Protein AF-A0A524IFM8-F1 (afdb_monomer_lite)

Secondary structure (DSSP, 8-state):
-PPP-----------------TTSHHHHHHHHHHHHHHHHTTS-----TT-EEEETTEEEEEEEE-SSEEEEE-TTS-EEEEEHHHHHHS-EEE--

Foldseek 3Di:
DDDDPPDDDDDDDPDDDPPDPVPPPPVCVVVVLVVVVVVVVVDDPVQDQQWWKDQAPDTAGFNDDDPFWTWGQGPVRDTDTGGVVSVVVTDMDIPD

Radius of gyration: 28.56 Å; chains: 1; bounding box: 57×49×81 Å

pLDDT: mean 70.42, std 12.26, range [46.97, 92.31]

Structure (mmCIF, N/CA/C/O backbone):
data_AF-A0A524IFM8-F1
#
_entry.id   AF-A0A524IFM8-F1
#
loop_
_atom_site.group_PDB
_atom_site.id
_atom_site.type_symbol
_atom_site.label_atom_id
_atom_site.label_alt_id
_atom_site.label_comp_id
_atom_site.label_asym_id
_atom_site.label_entity_id
_atom_site.label_seq_id
_atom_site.pdbx_PDB_ins_code
_atom_site.Cartn_x
_atom_site.Cartn_y
_atom_site.Cartn_z
_atom_site.occupancy
_atom_site.B_iso_or_equiv
_atom_site.auth_seq_id
_atom_site.auth_comp_id
_atom_site.auth_asym_id
_atom_site.auth_atom_id
_atom_site.pdbx_PDB_model_num
ATOM 1 N N . MET A 1 1 ? 36.251 -37.510 -71.210 1.00 47.66 1 MET A N 1
ATOM 2 C CA . MET A 1 1 ? 36.825 -37.626 -69.855 1.00 47.66 1 MET A CA 1
ATOM 3 C C . MET A 1 1 ? 36.204 -36.518 -69.023 1.00 47.66 1 MET A C 1
ATOM 5 O O . MET A 1 1 ? 36.564 -35.365 -69.199 1.00 47.66 1 MET A O 1
ATOM 9 N N . ALA A 1 2 ? 35.152 -36.851 -68.275 1.00 46.97 2 ALA A N 1
ATOM 10 C CA . ALA A 1 2 ? 34.398 -35.908 -67.457 1.00 46.97 2 ALA A CA 1
ATOM 11 C C . ALA A 1 2 ? 35.101 -35.752 -66.105 1.00 46.97 2 ALA A C 1
ATOM 13 O O . ALA A 1 2 ? 35.395 -36.760 -65.463 1.00 46.97 2 ALA A O 1
ATOM 14 N N . ILE A 1 3 ? 35.374 -34.519 -65.683 1.00 60.25 3 ILE A N 1
ATOM 15 C CA . ILE A 1 3 ? 35.665 -34.233 -64.278 1.00 60.25 3 ILE A CA 1
ATOM 16 C C . ILE A 1 3 ? 34.356 -33.844 -63.595 1.00 60.25 3 ILE A C 1
ATOM 18 O O . ILE A 1 3 ? 33.538 -33.108 -64.134 1.00 60.25 3 ILE A O 1
ATOM 22 N N . ASN A 1 4 ? 34.144 -34.486 -62.458 1.00 58.34 4 ASN A N 1
ATOM 23 C CA . ASN A 1 4 ? 32.885 -34.705 -61.775 1.00 58.34 4 ASN A CA 1
ATOM 24 C C . ASN A 1 4 ? 32.561 -33.538 -60.822 1.00 58.34 4 ASN A C 1
ATOM 26 O O . ASN A 1 4 ? 33.324 -33.279 -59.895 1.00 58.34 4 ASN A O 1
ATOM 30 N N . GLU A 1 5 ? 31.423 -32.868 -61.020 1.00 63.50 5 GLU A N 1
ATOM 31 C CA . GLU A 1 5 ? 30.925 -31.750 -60.196 1.00 63.50 5 GLU A CA 1
ATOM 32 C C . GLU A 1 5 ? 30.256 -32.190 -58.873 1.00 63.50 5 GLU A C 1
ATOM 34 O O . GLU A 1 5 ? 29.476 -31.450 -58.278 1.00 63.50 5 GLU A O 1
ATOM 39 N N . SER A 1 6 ? 30.513 -33.402 -58.375 1.00 64.19 6 SER A N 1
ATOM 40 C CA . SER A 1 6 ? 29.732 -33.974 -57.270 1.00 64.19 6 SER A CA 1
ATOM 41 C C . SER A 1 6 ? 30.343 -33.853 -55.868 1.00 64.19 6 SER A C 1
ATOM 43 O O . SER A 1 6 ? 30.055 -34.712 -55.037 1.00 64.19 6 SER A O 1
ATOM 45 N N . SER A 1 7 ? 31.146 -32.831 -55.558 1.00 64.00 7 SER A N 1
ATOM 46 C CA . SER A 1 7 ? 31.696 -32.685 -54.197 1.00 64.00 7 SER A CA 1
ATOM 47 C C . SER A 1 7 ? 31.994 -31.242 -53.786 1.00 64.00 7 SER A C 1
ATOM 49 O O . SER A 1 7 ? 33.158 -30.928 -53.620 1.00 64.00 7 SER A O 1
ATOM 51 N N . VAL A 1 8 ? 30.980 -30.393 -53.557 1.00 62.69 8 VAL A N 1
ATOM 52 C CA . VAL A 1 8 ? 30.898 -29.520 -52.356 1.00 62.69 8 VAL A CA 1
ATOM 53 C C . VAL A 1 8 ? 29.440 -29.061 -52.179 1.00 62.69 8 VAL A C 1
ATOM 55 O O . VAL A 1 8 ? 28.928 -28.271 -52.965 1.00 62.69 8 VAL A O 1
ATOM 58 N N . ARG A 1 9 ? 28.759 -29.503 -51.117 1.00 63.00 9 ARG A N 1
ATOM 59 C CA . ARG A 1 9 ? 27.619 -28.760 -50.547 1.00 63.00 9 ARG A CA 1
ATOM 60 C C . ARG A 1 9 ? 28.080 -28.134 -49.233 1.00 63.00 9 ARG A C 1
ATOM 62 O O . ARG A 1 9 ? 28.687 -28.842 -48.433 1.00 63.00 9 ARG A O 1
ATOM 69 N N . PRO A 1 10 ? 27.684 -26.885 -48.951 1.00 61.34 10 PRO A N 1
ATOM 70 C CA . PRO A 1 10 ? 27.215 -26.596 -47.604 1.00 61.34 10 PRO A CA 1
ATOM 71 C C . PRO A 1 10 ? 25.826 -25.941 -47.641 1.00 61.34 10 PRO A C 1
ATOM 73 O O . PRO A 1 10 ? 25.633 -24.837 -48.139 1.00 61.34 10 PRO A O 1
ATOM 76 N N . ILE A 1 11 ? 24.851 -26.670 -47.086 1.00 64.06 11 ILE A N 1
ATOM 77 C CA . ILE A 1 11 ? 23.907 -26.193 -46.057 1.00 64.06 11 ILE A CA 1
ATOM 78 C C . ILE A 1 11 ? 24.371 -24.851 -45.442 1.00 64.06 11 ILE A C 1
ATOM 80 O O . ILE A 1 11 ? 25.520 -24.728 -45.041 1.00 64.06 11 ILE A O 1
ATOM 84 N N . ILE A 1 12 ? 23.575 -23.782 -45.395 1.00 62.78 12 ILE A N 1
ATOM 85 C CA . ILE A 1 12 ? 22.593 -23.506 -44.338 1.00 62.78 12 ILE A CA 1
ATOM 86 C C . ILE A 1 12 ? 21.775 -22.256 -44.745 1.00 62.78 12 ILE A C 1
ATOM 88 O O . ILE A 1 12 ? 22.304 -21.262 -45.235 1.00 62.78 12 ILE A O 1
ATOM 92 N N . TYR A 1 13 ? 20.471 -22.324 -44.484 1.00 58.38 13 TYR A N 1
ATOM 93 C CA . TYR A 1 13 ? 19.465 -21.265 -44.535 1.00 58.38 13 TYR A CA 1
ATOM 94 C C . TYR A 1 13 ? 19.926 -19.916 -43.950 1.00 58.38 13 TYR A C 1
ATOM 96 O O . TYR A 1 13 ? 20.109 -19.796 -42.741 1.00 58.38 13 TYR A O 1
ATOM 104 N N . SER A 1 14 ? 19.953 -18.855 -44.763 1.00 61.84 14 SER A N 1
ATOM 105 C CA . SER A 1 14 ? 19.954 -17.476 -44.251 1.00 61.84 14 SER A CA 1
ATOM 106 C C . SER A 1 14 ? 18.514 -16.977 -44.095 1.00 61.84 14 SER A C 1
ATOM 108 O O . SER A 1 14 ? 18.031 -16.127 -44.838 1.00 61.84 14 SER A O 1
ATOM 110 N N . ARG A 1 15 ? 17.782 -17.558 -43.138 1.00 70.25 15 ARG A N 1
ATOM 111 C CA . ARG A 1 15 ? 16.652 -16.865 -42.508 1.00 70.25 15 ARG A CA 1
ATOM 112 C C . ARG A 1 15 ? 17.193 -16.194 -41.254 1.00 70.25 15 ARG A C 1
ATOM 114 O O . ARG A 1 15 ? 17.422 -16.872 -40.256 1.00 70.25 15 ARG A O 1
ATOM 121 N N . ARG A 1 16 ? 17.346 -14.873 -41.269 1.00 64.50 16 ARG A N 1
ATOM 122 C CA . ARG A 1 16 ? 17.302 -14.090 -40.031 1.00 64.50 16 ARG A CA 1
ATOM 123 C C . ARG A 1 16 ? 16.229 -13.008 -40.165 1.00 64.50 16 ARG A C 1
ATOM 125 O O . ARG A 1 16 ? 16.418 -12.088 -40.955 1.00 64.50 16 ARG A O 1
ATOM 132 N N . PRO A 1 17 ? 15.090 -13.135 -39.460 1.00 56.47 17 PRO A N 1
ATOM 133 C CA . PRO A 1 17 ? 14.104 -12.065 -39.373 1.00 56.47 17 PRO A CA 1
ATOM 134 C C . PRO A 1 17 ? 14.709 -10.890 -38.591 1.00 56.47 17 PRO A C 1
ATOM 136 O O . PRO A 1 17 ? 15.221 -11.083 -37.492 1.00 56.47 17 PRO A O 1
ATOM 139 N N . LEU A 1 18 ? 14.657 -9.679 -39.153 1.00 63.94 18 LEU A N 1
ATOM 140 C CA . LEU A 1 18 ? 15.103 -8.438 -38.492 1.00 63.94 18 LEU A CA 1
ATOM 141 C C . LEU A 1 18 ? 14.016 -7.795 -37.619 1.00 63.94 18 LEU A C 1
ATOM 143 O O . LEU A 1 18 ? 14.177 -6.690 -37.117 1.00 63.94 18 LEU A O 1
ATOM 147 N N . THR A 1 19 ? 12.900 -8.479 -37.397 1.00 67.00 19 THR A N 1
ATOM 148 C CA . THR A 1 19 ? 11.853 -7.985 -36.512 1.00 67.00 19 THR A CA 1
ATOM 149 C C . THR A 1 19 ? 12.186 -8.373 -35.082 1.00 67.00 19 THR A C 1
ATOM 151 O O . THR A 1 19 ? 11.727 -9.430 -34.681 1.00 67.00 19 THR A O 1
ATOM 154 N N . GLN A 1 20 ? 12.956 -7.578 -34.333 1.00 61.53 20 GLN A N 1
ATOM 155 C CA . GLN A 1 20 ? 12.799 -7.435 -32.871 1.00 61.53 20 GLN A CA 1
ATOM 156 C C . GLN A 1 20 ? 13.385 -6.092 -32.400 1.00 61.53 20 GLN A C 1
ATOM 158 O O . GLN A 1 20 ? 14.338 -6.049 -31.631 1.00 61.53 20 GLN A O 1
ATOM 163 N N . GLU A 1 21 ? 12.768 -4.978 -32.807 1.00 56.31 21 GLU A N 1
ATOM 164 C CA . GLU A 1 21 ? 12.954 -3.681 -32.123 1.00 56.31 21 GLU A CA 1
ATOM 165 C C . GLU A 1 21 ? 12.186 -3.605 -30.785 1.00 56.31 21 GLU A C 1
ATOM 167 O O . GLU A 1 21 ? 12.149 -2.577 -30.119 1.00 56.31 21 GLU A O 1
ATOM 172 N N . TRP A 1 22 ? 11.638 -4.727 -30.313 1.00 60.97 22 TRP A N 1
ATOM 173 C CA . TRP A 1 22 ? 11.025 -4.858 -28.990 1.00 60.97 22 TRP A CA 1
ATOM 174 C C . TRP A 1 22 ? 12.064 -5.198 -27.907 1.00 60.97 22 TRP A C 1
ATOM 176 O O . TRP A 1 22 ? 11.814 -6.010 -27.024 1.00 60.97 22 TRP A O 1
ATOM 186 N N . GLY A 1 23 ? 13.267 -4.625 -27.987 1.00 60.47 23 GLY A N 1
ATOM 187 C CA . GLY A 1 23 ? 14.370 -4.959 -27.075 1.00 60.47 23 GLY A CA 1
ATOM 188 C C . GLY A 1 23 ? 14.480 -4.059 -25.844 1.00 60.47 23 GLY A C 1
ATOM 189 O O . GLY A 1 23 ? 15.007 -4.479 -24.819 1.00 60.47 23 GLY A O 1
ATOM 190 N N . ILE A 1 24 ? 13.985 -2.822 -25.919 1.00 61.00 24 ILE A N 1
ATOM 191 C CA . ILE A 1 24 ? 14.285 -1.802 -24.899 1.00 61.00 24 ILE A CA 1
ATOM 192 C C . ILE A 1 24 ? 13.134 -1.666 -23.883 1.00 61.00 24 ILE A C 1
ATOM 194 O O . ILE A 1 24 ? 13.365 -1.390 -22.710 1.00 61.00 24 ILE A O 1
ATOM 198 N N . GLY A 1 25 ? 11.892 -1.955 -24.289 1.00 56.62 25 GLY A N 1
ATOM 199 C CA . GLY A 1 25 ? 10.714 -1.857 -23.416 1.00 56.62 25 GLY A CA 1
ATOM 200 C C . GLY A 1 25 ? 10.473 -3.061 -22.496 1.00 56.62 25 GLY A C 1
ATOM 201 O O . GLY A 1 25 ? 9.836 -2.912 -21.458 1.00 56.62 25 GLY A O 1
ATOM 202 N N . PHE A 1 26 ? 10.973 -4.258 -22.821 1.00 65.69 26 PHE A N 1
ATOM 203 C CA . PHE A 1 26 ? 10.676 -5.469 -22.035 1.00 65.69 26 PHE A CA 1
ATOM 204 C C . PHE A 1 26 ? 11.453 -5.553 -20.710 1.00 65.69 26 PHE A C 1
ATOM 206 O O . PHE A 1 26 ? 10.950 -6.116 -19.744 1.00 65.69 26 PHE A O 1
ATOM 213 N N . GLY A 1 27 ? 12.648 -4.955 -20.635 1.00 58.59 27 GLY A N 1
ATOM 214 C CA . GLY A 1 27 ? 13.455 -4.927 -19.406 1.00 58.59 27 GLY A CA 1
ATOM 215 C C . GLY A 1 27 ? 13.130 -3.765 -18.458 1.00 58.59 27 GLY A C 1
ATOM 216 O O . GLY A 1 27 ? 13.283 -3.894 -17.246 1.00 58.59 27 GLY A O 1
ATOM 217 N N . LEU A 1 28 ? 12.657 -2.634 -18.996 1.00 61.00 28 LEU A N 1
ATOM 218 C CA . LEU A 1 28 ? 12.385 -1.406 -18.234 1.00 61.00 28 LEU A CA 1
ATOM 219 C C . LEU A 1 28 ? 10.999 -1.371 -17.585 1.00 61.00 28 LEU A C 1
ATOM 221 O O . LEU A 1 28 ? 10.849 -0.718 -16.556 1.00 61.00 28 LEU A O 1
ATOM 225 N N . GLN A 1 29 ? 10.017 -2.115 -18.110 1.00 58.38 29 GLN A N 1
ATOM 226 C CA . GLN A 1 29 ? 8.685 -2.223 -17.493 1.00 58.38 29 GLN A CA 1
ATOM 227 C C . GLN A 1 29 ? 8.771 -2.620 -16.007 1.00 58.38 29 GLN A C 1
ATOM 229 O O . GLN A 1 29 ? 8.105 -2.024 -15.162 1.00 58.38 29 GLN A O 1
ATOM 234 N N . ASN A 1 30 ? 9.669 -3.551 -15.664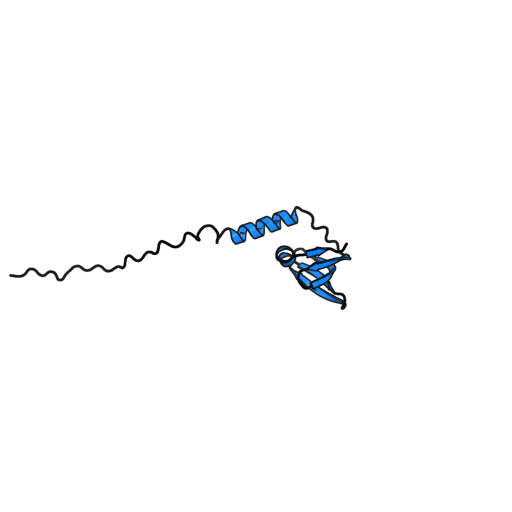 1.00 57.38 30 ASN A N 1
ATOM 235 C CA . ASN A 1 30 ? 9.834 -4.014 -14.287 1.00 57.38 30 ASN A CA 1
ATOM 236 C C . ASN A 1 30 ? 10.604 -3.016 -13.397 1.00 57.38 30 ASN A C 1
ATOM 238 O O . ASN A 1 30 ? 10.380 -2.957 -12.192 1.00 57.38 30 ASN A O 1
ATOM 242 N N . LEU A 1 31 ? 11.501 -2.206 -13.966 1.00 61.56 31 LEU A N 1
ATOM 243 C CA . LEU A 1 31 ? 12.285 -1.219 -13.213 1.00 61.56 31 LEU A CA 1
ATOM 244 C C . LEU A 1 31 ? 11.472 0.051 -12.922 1.00 61.56 31 LEU A C 1
ATOM 246 O O . LEU A 1 31 ? 11.534 0.576 -11.811 1.00 61.56 31 LEU A O 1
ATOM 250 N N . THR A 1 32 ? 10.651 0.505 -13.871 1.00 59.47 32 THR A N 1
ATOM 251 C CA . THR A 1 32 ? 9.794 1.690 -13.714 1.00 59.47 32 THR A CA 1
ATOM 252 C C . THR A 1 32 ? 8.692 1.478 -12.670 1.00 59.47 32 THR A C 1
ATOM 254 O O . THR A 1 32 ? 8.416 2.392 -11.897 1.00 59.47 32 THR A O 1
ATOM 257 N N . SER A 1 33 ? 8.129 0.268 -12.556 1.00 59.62 33 SER A N 1
ATOM 258 C CA . SER A 1 33 ? 7.141 -0.052 -11.509 1.00 59.62 33 SER A CA 1
ATOM 259 C C . SER A 1 33 ? 7.735 0.017 -10.095 1.00 59.62 33 SER A C 1
ATOM 261 O O . SER A 1 33 ? 7.085 0.505 -9.175 1.00 59.62 33 SER A O 1
ATOM 263 N N . ASN A 1 34 ? 8.986 -0.422 -9.919 1.00 57.84 34 ASN A N 1
ATOM 264 C CA . ASN A 1 34 ? 9.685 -0.345 -8.633 1.00 57.84 34 ASN A CA 1
ATOM 265 C C . ASN A 1 34 ? 10.153 1.087 -8.311 1.00 57.84 34 ASN A C 1
ATOM 267 O O . ASN A 1 34 ? 10.180 1.485 -7.149 1.00 57.84 34 ASN A O 1
ATOM 271 N N . PHE A 1 35 ? 10.468 1.887 -9.333 1.00 64.62 35 PHE A N 1
ATOM 272 C CA . PHE A 1 35 ? 10.841 3.294 -9.183 1.00 64.62 35 PHE A CA 1
ATOM 273 C C . PHE A 1 35 ? 9.650 4.188 -8.793 1.00 64.62 35 PHE A C 1
ATOM 275 O O . PHE A 1 35 ? 9.771 5.005 -7.883 1.00 64.62 35 PHE A O 1
ATOM 282 N N . ILE A 1 36 ? 8.478 3.994 -9.407 1.00 58.59 36 ILE A N 1
ATOM 283 C CA . ILE A 1 36 ? 7.245 4.720 -9.051 1.00 58.59 36 ILE A CA 1
ATOM 284 C C . ILE A 1 36 ? 6.745 4.303 -7.656 1.00 58.59 36 ILE A C 1
ATOM 286 O O . ILE A 1 36 ? 6.330 5.164 -6.884 1.00 58.59 36 ILE A O 1
ATOM 290 N N . ALA A 1 37 ? 6.890 3.028 -7.271 1.00 57.41 37 ALA A N 1
ATOM 291 C CA . ALA A 1 37 ? 6.638 2.573 -5.898 1.00 57.41 37 ALA A CA 1
ATOM 292 C C . ALA A 1 37 ? 7.586 3.232 -4.874 1.00 57.41 37 ALA A C 1
ATOM 294 O O . ALA A 1 37 ? 7.158 3.622 -3.790 1.00 57.41 37 ALA A O 1
ATOM 295 N N . GLY A 1 38 ? 8.861 3.421 -5.232 1.00 55.69 38 GLY A N 1
ATOM 296 C CA . GLY A 1 38 ? 9.842 4.133 -4.407 1.00 55.69 38 GLY A CA 1
ATOM 297 C C . GLY A 1 38 ? 9.543 5.628 -4.231 1.00 55.69 38 GLY A C 1
ATOM 298 O O . GLY A 1 38 ? 9.808 6.173 -3.164 1.00 55.69 38 GLY A O 1
ATOM 299 N N . LEU A 1 39 ? 8.946 6.285 -5.233 1.00 58.66 39 LEU A N 1
ATOM 300 C CA . LEU A 1 39 ? 8.506 7.685 -5.145 1.00 58.66 39 LEU A CA 1
ATOM 301 C C . LEU A 1 39 ? 7.183 7.848 -4.375 1.00 58.66 39 LEU A C 1
ATOM 303 O O . LEU A 1 39 ? 7.011 8.847 -3.683 1.00 58.66 39 LEU A O 1
ATOM 307 N N . MET A 1 40 ? 6.290 6.854 -4.420 1.00 59.12 40 MET A N 1
ATOM 308 C CA . MET A 1 40 ? 5.042 6.825 -3.639 1.00 59.12 40 MET A CA 1
ATOM 309 C C . MET A 1 40 ? 5.309 6.624 -2.136 1.00 59.12 40 MET A C 1
ATOM 311 O O . MET A 1 40 ? 4.640 7.214 -1.298 1.00 59.12 40 MET A O 1
ATOM 315 N N . LEU A 1 41 ? 6.369 5.886 -1.783 1.00 54.50 41 LEU A N 1
ATOM 316 C CA . LEU A 1 41 ? 6.857 5.774 -0.400 1.00 54.50 41 LEU A CA 1
ATOM 317 C C . LEU A 1 41 ? 7.484 7.071 0.145 1.00 54.50 41 LEU A C 1
ATOM 319 O O . LEU A 1 41 ? 7.546 7.246 1.359 1.00 54.50 41 LEU A O 1
ATOM 323 N N . LEU A 1 42 ? 7.951 7.972 -0.727 1.00 53.31 42 LEU A N 1
ATOM 324 C CA . LEU A 1 42 ? 8.518 9.272 -0.343 1.00 53.31 42 LEU A CA 1
ATOM 325 C C . LEU A 1 42 ? 7.461 10.399 -0.314 1.00 53.31 42 LEU A C 1
ATOM 327 O O . LEU A 1 42 ? 7.705 11.427 0.312 1.00 53.31 42 LEU A O 1
ATOM 331 N N . PHE A 1 43 ? 6.290 10.193 -0.933 1.00 56.59 43 PHE A N 1
ATOM 332 C CA . PHE A 1 43 ? 5.115 11.078 -0.919 1.00 56.59 43 PHE A CA 1
ATOM 333 C C . PHE A 1 43 ? 3.918 10.385 -0.238 1.00 56.59 43 PHE A C 1
ATOM 335 O O . PHE A 1 43 ? 2.994 9.912 -0.884 1.00 56.59 43 PHE A O 1
ATOM 342 N N . GLU A 1 44 ? 3.958 10.309 1.089 1.00 53.75 44 GLU A N 1
ATOM 343 C CA . GLU A 1 44 ? 2.812 10.554 1.980 1.00 53.75 44 GLU A CA 1
ATOM 344 C C . GLU A 1 44 ? 1.394 10.224 1.440 1.00 53.75 44 GLU A C 1
ATOM 346 O O . GLU A 1 44 ? 0.574 11.122 1.223 1.00 53.75 44 GLU A O 1
ATOM 351 N N . GLN A 1 45 ? 1.030 8.940 1.292 1.00 60.91 45 GLN A N 1
ATOM 352 C CA . GLN A 1 45 ? -0.403 8.622 1.280 1.00 60.91 45 GLN A CA 1
ATOM 353 C C . GLN A 1 45 ? -0.929 8.798 2.707 1.00 60.91 45 GLN A C 1
ATOM 355 O O . GLN A 1 45 ? -0.525 8.091 3.630 1.00 60.91 45 GLN A O 1
ATOM 360 N N . HIS A 1 46 ? -1.808 9.778 2.890 1.00 56.22 46 HIS A N 1
ATOM 361 C CA . HIS A 1 46 ? -2.475 10.123 4.143 1.00 56.22 46 HIS A CA 1
ATOM 362 C C . HIS A 1 46 ? -3.510 9.057 4.547 1.00 56.22 46 HIS A C 1
ATOM 364 O O . HIS A 1 46 ? -4.612 9.398 4.947 1.00 56.22 46 HIS A O 1
ATOM 370 N N . ILE A 1 47 ? -3.194 7.769 4.400 1.00 65.88 47 ILE A N 1
ATOM 371 C CA . ILE A 1 47 ? -4.058 6.690 4.866 1.00 65.88 47 ILE A CA 1
ATOM 372 C C . ILE A 1 47 ? -3.653 6.377 6.296 1.00 65.88 47 ILE A C 1
ATOM 374 O O . ILE A 1 47 ? -2.560 5.864 6.555 1.00 65.88 47 ILE A O 1
ATOM 378 N N . LYS A 1 48 ? -4.533 6.709 7.231 1.00 72.12 48 LYS A N 1
ATOM 379 C CA . LYS A 1 48 ? -4.371 6.402 8.647 1.00 72.12 48 LYS A CA 1
ATOM 380 C C . LYS A 1 48 ? -5.242 5.215 9.019 1.00 72.12 48 LYS A C 1
ATOM 382 O O . LYS A 1 48 ? -6.273 4.940 8.411 1.00 72.12 48 LYS A O 1
ATOM 387 N N . VAL A 1 49 ? -4.820 4.505 10.062 1.00 82.00 49 VAL A N 1
ATOM 388 C CA . VAL A 1 49 ? -5.697 3.542 10.730 1.00 82.00 49 VAL A CA 1
ATOM 389 C C . VAL A 1 49 ? -6.926 4.301 11.230 1.00 82.00 49 VAL A C 1
ATOM 391 O O . VAL A 1 49 ? -6.787 5.278 11.965 1.00 82.00 49 VAL A O 1
ATOM 394 N N . GLY A 1 50 ? -8.108 3.850 10.822 1.00 80.81 50 GLY A N 1
ATOM 395 C CA . GLY A 1 50 ? -9.388 4.504 11.083 1.00 80.81 50 GLY A CA 1
ATOM 396 C C . GLY A 1 50 ? -10.002 5.212 9.876 1.00 80.81 50 GLY A C 1
ATOM 397 O O . GLY A 1 50 ? -11.196 5.495 9.920 1.00 80.81 50 GLY A O 1
ATOM 398 N N . 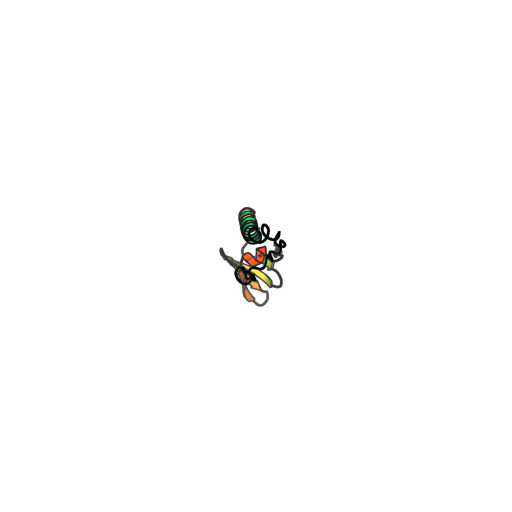ASP A 1 51 ? -9.248 5.443 8.798 1.00 82.25 51 ASP A N 1
ATOM 399 C CA . ASP A 1 51 ? -9.810 6.039 7.587 1.00 82.25 51 ASP A CA 1
ATOM 400 C C . ASP A 1 51 ? -10.635 5.010 6.816 1.00 82.25 51 ASP A C 1
ATOM 402 O O . 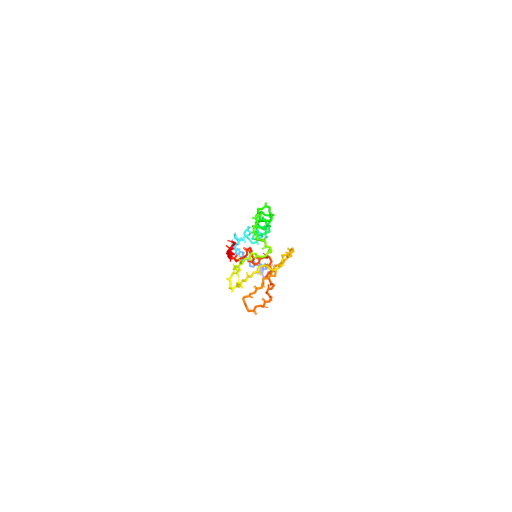ASP A 1 51 ? -10.249 3.842 6.682 1.00 82.25 51 ASP A O 1
ATOM 406 N N . ARG A 1 52 ? -11.755 5.458 6.250 1.00 86.62 52 ARG A N 1
ATOM 407 C CA . ARG A 1 52 ? -12.525 4.649 5.310 1.00 86.62 52 ARG A CA 1
ATOM 408 C C . ARG A 1 52 ? -11.932 4.774 3.920 1.00 86.62 52 ARG A C 1
ATOM 410 O O . ARG A 1 52 ? -11.809 5.877 3.388 1.00 86.62 52 ARG A O 1
ATOM 417 N N . ILE A 1 53 ? -11.589 3.640 3.325 1.00 84.44 53 ILE A N 1
ATOM 418 C CA . ILE A 1 53 ? -10.998 3.578 1.996 1.00 84.44 53 ILE A CA 1
ATOM 419 C C . ILE A 1 53 ? -11.725 2.568 1.110 1.00 84.44 53 ILE A C 1
ATOM 421 O O . ILE A 1 53 ? -12.230 1.540 1.567 1.00 84.44 53 ILE A O 1
ATOM 425 N N . THR A 1 54 ? -11.723 2.855 -0.183 1.00 85.12 54 THR A N 1
ATOM 426 C CA . THR A 1 54 ? -12.212 1.961 -1.229 1.00 85.12 54 THR A CA 1
ATOM 427 C C . THR A 1 54 ? -11.052 1.673 -2.177 1.00 85.12 54 THR A C 1
ATOM 429 O O . THR A 1 54 ? -10.498 2.600 -2.767 1.00 85.12 54 THR A O 1
ATOM 432 N N . VAL A 1 55 ? -10.656 0.406 -2.299 1.00 80.88 55 VAL A N 1
ATOM 433 C CA . VAL A 1 55 ? -9.563 -0.075 -3.159 1.00 80.88 55 VAL A CA 1
ATOM 434 C C . VAL A 1 55 ? -10.144 -1.078 -4.148 1.00 80.88 55 VAL A C 1
ATOM 436 O O . VAL A 1 55 ? -10.547 -2.173 -3.752 1.00 80.88 55 VAL A O 1
ATOM 439 N N . GLY A 1 56 ? -10.213 -0.709 -5.429 1.00 81.31 56 GLY A N 1
ATOM 440 C CA . GLY A 1 56 ? -10.893 -1.533 -6.436 1.00 81.31 56 GLY A CA 1
ATOM 441 C C . GLY A 1 56 ? -12.357 -1.787 -6.053 1.00 81.31 56 GLY A C 1
ATOM 442 O O . GLY A 1 56 ? -13.114 -0.839 -5.866 1.00 81.31 56 GLY A O 1
ATOM 443 N N . ASP A 1 57 ? -12.732 -3.059 -5.892 1.00 80.94 57 ASP A N 1
ATOM 444 C CA . ASP A 1 57 ? -14.074 -3.492 -5.463 1.00 80.94 57 ASP A CA 1
ATOM 445 C C . ASP A 1 57 ? -14.214 -3.663 -3.936 1.00 80.94 57 ASP A C 1
ATOM 447 O O . ASP A 1 57 ? -15.274 -4.043 -3.434 1.00 80.94 57 ASP A O 1
ATOM 451 N N . THR A 1 58 ? -13.142 -3.423 -3.177 1.00 80.25 58 THR A N 1
ATOM 452 C CA . THR A 1 58 ? -13.119 -3.601 -1.722 1.00 80.25 58 THR A CA 1
ATOM 453 C C . THR A 1 58 ? -13.312 -2.267 -1.015 1.00 80.25 58 THR A C 1
ATOM 455 O O . THR A 1 58 ? -12.475 -1.377 -1.123 1.00 80.25 58 THR A O 1
ATOM 458 N N . GLU A 1 59 ? -14.376 -2.150 -0.220 1.00 86.81 59 GLU A N 1
ATOM 459 C CA . GLU A 1 59 ? -14.627 -0.994 0.646 1.00 86.81 59 GLU A CA 1
ATOM 460 C C . GLU A 1 59 ? -14.582 -1.382 2.126 1.00 86.81 59 GLU A C 1
ATOM 462 O O . GLU A 1 59 ? -15.167 -2.394 2.546 1.00 86.81 59 GLU A O 1
ATOM 467 N N . GLY A 1 60 ? -13.924 -0.545 2.929 1.00 89.19 60 GLY A N 1
ATOM 468 C CA . GLY A 1 60 ? -13.962 -0.654 4.378 1.00 89.19 60 GLY A CA 1
ATOM 469 C C . GLY A 1 60 ? -13.025 0.301 5.107 1.00 89.19 60 GLY A C 1
ATOM 470 O O . GLY A 1 60 ? -12.393 1.175 4.521 1.00 89.19 60 GLY A O 1
ATOM 471 N N . ASP A 1 61 ? -12.945 0.130 6.419 1.00 90.81 61 ASP A N 1
ATOM 472 C CA . ASP A 1 61 ? -12.088 0.932 7.289 1.00 90.81 61 ASP A CA 1
ATOM 473 C C . ASP A 1 61 ? -10.709 0.304 7.423 1.00 90.81 61 ASP A C 1
ATOM 475 O O . ASP A 1 61 ? -10.582 -0.906 7.631 1.00 90.81 61 ASP A O 1
ATOM 479 N N . VAL A 1 62 ? -9.662 1.118 7.367 1.00 87.81 62 VAL A N 1
ATOM 480 C CA . VAL A 1 62 ? -8.301 0.646 7.607 1.00 87.81 62 VAL A CA 1
ATOM 481 C C . VAL A 1 62 ? -8.149 0.299 9.076 1.00 87.81 62 VAL A C 1
ATOM 483 O O . VAL A 1 62 ? -8.153 1.173 9.940 1.00 87.81 62 VAL A O 1
ATOM 486 N N . THR A 1 63 ? -7.984 -0.984 9.370 1.00 88.38 63 THR A N 1
ATOM 487 C CA . THR A 1 63 ? -7.743 -1.444 10.741 1.00 88.38 63 THR A CA 1
ATOM 488 C C . THR A 1 63 ? -6.265 -1.560 11.053 1.00 88.38 63 THR A C 1
ATOM 490 O O . THR A 1 63 ? -5.867 -1.379 12.199 1.00 88.38 63 THR A O 1
ATOM 493 N N . GLU A 1 64 ? -5.446 -1.882 10.053 1.00 84.12 64 GLU A N 1
ATOM 494 C CA . GLU A 1 64 ? -4.023 -2.123 10.257 1.00 84.12 64 GLU A CA 1
ATOM 495 C C . GLU A 1 64 ? -3.241 -1.909 8.960 1.00 84.12 64 GLU A C 1
ATOM 497 O O . GLU A 1 64 ? -3.655 -2.379 7.902 1.00 84.12 64 GLU A O 1
ATOM 502 N N . ILE A 1 65 ? -2.090 -1.243 9.043 1.00 82.50 65 ILE A N 1
ATOM 503 C CA . ILE A 1 65 ? -1.197 -1.014 7.903 1.00 82.50 65 ILE A CA 1
ATOM 504 C C . ILE A 1 65 ? 0.120 -1.730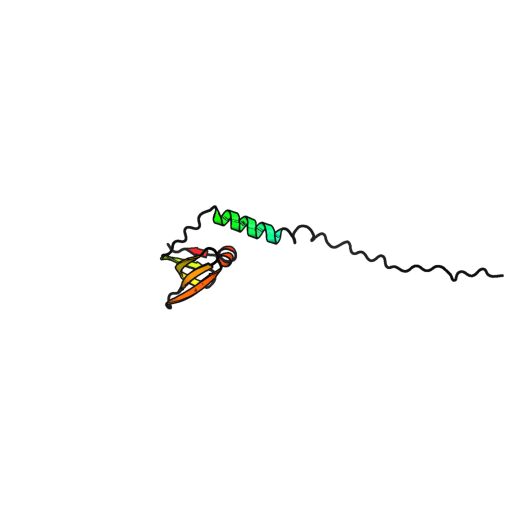 8.189 1.00 82.50 65 ILE A C 1
ATOM 506 O O . ILE A 1 65 ? 0.824 -1.399 9.140 1.00 82.50 65 ILE A O 1
ATOM 510 N N . ASN A 1 66 ? 0.458 -2.705 7.351 1.00 76.75 66 ASN A N 1
ATOM 511 C CA . ASN A 1 66 ? 1.728 -3.417 7.389 1.00 76.75 66 ASN A CA 1
ATOM 512 C C . ASN A 1 66 ? 2.593 -3.027 6.179 1.00 76.75 66 ASN A C 1
ATOM 514 O O . ASN A 1 66 ? 2.127 -2.472 5.186 1.00 76.75 66 ASN A O 1
ATOM 518 N N . ILE A 1 67 ? 3.883 -3.367 6.228 1.00 69.56 67 ILE A N 1
ATOM 519 C CA . ILE A 1 67 ? 4.859 -2.992 5.189 1.00 69.56 67 ILE A CA 1
ATOM 520 C C . ILE A 1 67 ? 4.556 -3.576 3.795 1.00 69.56 67 ILE A C 1
ATOM 522 O O . ILE A 1 67 ? 4.970 -3.014 2.784 1.00 69.56 67 ILE A O 1
ATOM 526 N N . ARG A 1 68 ?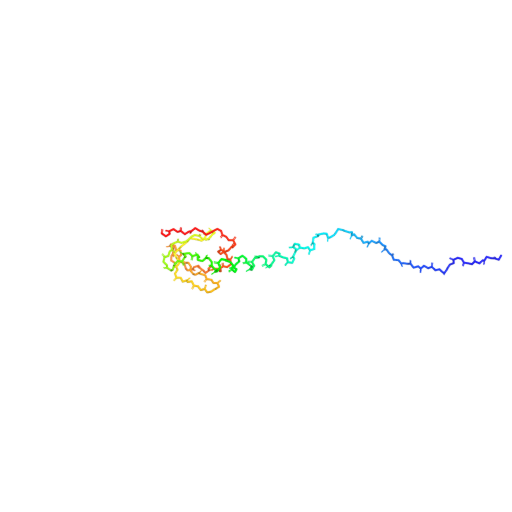 3.819 -4.692 3.718 1.00 69.62 68 ARG A N 1
ATOM 527 C CA . ARG A 1 68 ? 3.489 -5.388 2.456 1.00 69.62 68 ARG A CA 1
ATOM 528 C C . ARG A 1 68 ? 1.998 -5.473 2.162 1.00 69.62 68 ARG A C 1
ATOM 530 O O . ARG A 1 68 ? 1.632 -5.774 1.030 1.00 69.62 68 ARG A O 1
ATOM 537 N N . SER A 1 69 ? 1.159 -5.239 3.159 1.00 80.19 69 SER A N 1
ATOM 538 C CA . SER A 1 69 ? -0.285 -5.387 3.053 1.00 80.19 69 SER A CA 1
ATOM 539 C C . SER A 1 69 ? -0.987 -4.462 4.030 1.00 80.19 69 SER A C 1
ATOM 541 O O . SER A 1 69 ? -0.455 -4.139 5.086 1.00 80.19 69 SER A O 1
ATOM 543 N N . THR A 1 70 ? -2.212 -4.097 3.711 1.00 83.00 70 THR A N 1
ATOM 544 C CA . THR A 1 70 ? -3.091 -3.306 4.560 1.00 83.00 70 THR A CA 1
ATOM 545 C C . THR A 1 70 ? -4.345 -4.123 4.826 1.00 83.00 70 THR A C 1
ATOM 547 O O . THR A 1 70 ? -4.929 -4.698 3.907 1.00 83.00 70 THR A O 1
ATOM 550 N N . THR A 1 71 ? -4.743 -4.212 6.089 1.00 88.31 71 THR A N 1
ATOM 551 C CA . THR A 1 71 ? -5.972 -4.887 6.496 1.00 88.31 71 THR A CA 1
ATOM 552 C C . THR A 1 71 ? -7.097 -3.867 6.519 1.00 88.31 71 THR A C 1
ATOM 554 O O . THR A 1 71 ? -7.046 -2.876 7.255 1.00 88.31 71 THR A O 1
ATOM 557 N N . ILE A 1 72 ? -8.119 -4.137 5.721 1.00 89.56 72 ILE A N 1
ATOM 558 C CA . ILE A 1 72 ? -9.330 -3.340 5.601 1.00 89.56 72 ILE A CA 1
ATOM 559 C C . ILE A 1 72 ? -10.473 -4.147 6.202 1.00 89.56 72 ILE A C 1
ATOM 561 O O . ILE A 1 72 ? -10.651 -5.323 5.883 1.00 89.56 72 ILE A O 1
ATOM 565 N N . ARG A 1 73 ? -11.270 -3.534 7.071 1.00 92.31 73 ARG A N 1
ATOM 566 C CA . ARG A 1 73 ? -12.477 -4.150 7.609 1.00 92.31 73 ARG A CA 1
ATOM 567 C C . ARG A 1 73 ? -13.699 -3.620 6.886 1.00 92.31 73 ARG A C 1
ATOM 569 O O . ARG A 1 73 ? -14.040 -2.450 7.007 1.00 92.31 73 ARG A O 1
ATOM 576 N N . SER A 1 74 ? -14.360 -4.500 6.146 1.00 90.19 74 SER A N 1
ATOM 577 C CA . SER A 1 74 ? -15.582 -4.160 5.422 1.00 90.19 74 SER A CA 1
ATOM 578 C C . SER A 1 74 ? -16.774 -3.981 6.371 1.00 90.19 74 SER A C 1
ATOM 580 O O . SER A 1 74 ? -16.744 -4.435 7.519 1.00 90.19 74 SER A O 1
ATOM 582 N N . LEU A 1 75 ? -17.857 -3.376 5.876 1.00 86.56 75 LEU A N 1
ATOM 583 C CA . LEU A 1 75 ? -19.099 -3.096 6.618 1.00 86.56 75 LEU A CA 1
ATOM 584 C C . LEU A 1 75 ? -19.723 -4.349 7.253 1.00 86.56 75 LEU A C 1
ATOM 586 O O . LEU A 1 75 ? -20.335 -4.278 8.314 1.00 86.56 75 LEU A O 1
ATOM 590 N N . ASN A 1 76 ? -19.501 -5.513 6.641 1.00 88.75 76 ASN A N 1
ATOM 591 C CA . ASN A 1 76 ? -19.945 -6.811 7.152 1.00 88.75 76 ASN A CA 1
ATOM 592 C C . ASN A 1 76 ? -19.015 -7.388 8.237 1.00 88.75 76 ASN A C 1
ATOM 594 O O . ASN A 1 76 ? -19.077 -8.578 8.536 1.00 88.75 76 ASN A O 1
ATOM 598 N N . ASN A 1 77 ? -18.123 -6.567 8.801 1.00 87.12 77 ASN A N 1
ATOM 599 C CA . ASN A 1 77 ? -17.112 -6.953 9.785 1.00 87.12 77 ASN A CA 1
ATOM 600 C C . ASN A 1 77 ? -16.144 -8.045 9.278 1.00 87.12 77 ASN A C 1
ATOM 602 O O . ASN A 1 77 ? -15.586 -8.813 10.061 1.00 87.12 77 ASN A O 1
ATOM 606 N N . VAL A 1 78 ? -15.937 -8.107 7.959 1.00 90.12 78 VAL A N 1
ATOM 607 C CA . VAL A 1 78 ? -14.993 -9.026 7.310 1.00 90.12 78 VAL A CA 1
ATOM 608 C C . VAL A 1 78 ? -13.636 -8.343 7.191 1.00 90.12 78 VAL A C 1
ATOM 610 O O . VAL A 1 78 ? -13.555 -7.225 6.686 1.00 90.12 78 VAL A O 1
ATOM 613 N N . ALA A 1 79 ? -12.581 -9.017 7.646 1.00 90.12 79 ALA A N 1
ATOM 614 C CA .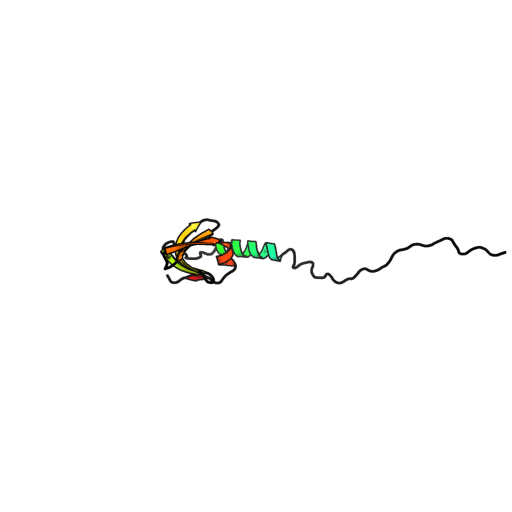 ALA A 1 79 ? -11.206 -8.562 7.476 1.00 90.12 79 ALA A CA 1
ATOM 615 C C . ALA A 1 79 ? -10.682 -8.984 6.098 1.00 90.12 79 ALA A C 1
ATOM 617 O O . ALA A 1 79 ? -10.641 -10.172 5.779 1.00 90.12 79 ALA A O 1
ATOM 618 N N . ILE A 1 80 ? -10.285 -8.004 5.294 1.00 89.12 80 ILE A N 1
ATOM 619 C CA . ILE A 1 80 ? -9.780 -8.172 3.935 1.00 89.12 80 ILE A CA 1
ATOM 620 C C . ILE A 1 80 ? -8.335 -7.692 3.925 1.00 89.12 80 ILE A C 1
ATOM 622 O O . ILE A 1 80 ? -8.043 -6.547 4.264 1.00 89.12 80 ILE A O 1
ATOM 626 N N . VAL A 1 81 ? -7.418 -8.588 3.574 1.00 88.44 81 VAL A N 1
ATOM 627 C CA . VAL A 1 81 ? -5.988 -8.282 3.512 1.00 88.44 81 VAL A CA 1
ATOM 628 C C . VAL A 1 81 ? -5.650 -7.902 2.081 1.00 88.44 81 VAL A C 1
ATOM 630 O O . VAL A 1 81 ? -5.652 -8.755 1.198 1.00 88.44 81 VAL A O 1
ATOM 633 N N . VAL A 1 82 ? -5.353 -6.625 1.865 1.00 82.44 82 VAL A N 1
ATOM 634 C CA . VAL A 1 82 ? -5.039 -6.073 0.548 1.00 82.44 82 VAL A CA 1
ATOM 635 C C . VAL A 1 82 ? -3.525 -5.883 0.440 1.00 82.44 82 VAL A C 1
ATOM 637 O O . VAL A 1 82 ? -2.945 -5.167 1.260 1.00 82.44 82 VAL A O 1
ATOM 640 N N . PRO A 1 83 ? -2.829 -6.518 -0.517 1.00 82.25 83 PRO A N 1
ATOM 641 C CA . PRO A 1 83 ? -1.406 -6.286 -0.720 1.00 82.25 83 PRO A CA 1
ATOM 642 C C . PRO A 1 83 ? -1.152 -4.829 -1.122 1.00 82.25 83 PRO A C 1
ATOM 644 O O . PRO A 1 83 ? -1.867 -4.259 -1.937 1.00 82.25 83 PRO A O 1
ATOM 647 N N . ASN A 1 84 ? -0.089 -4.219 -0.601 1.00 75.25 84 ASN A N 1
ATOM 648 C CA . ASN A 1 84 ? 0.226 -2.808 -0.863 1.00 75.25 84 ASN A CA 1
ATOM 649 C C . ASN A 1 84 ? 0.486 -2.535 -2.356 1.00 75.25 84 ASN A C 1
ATOM 651 O O . ASN A 1 84 ? 0.275 -1.424 -2.827 1.00 75.25 84 ASN A O 1
ATOM 655 N N . SER A 1 85 ? 0.890 -3.553 -3.124 1.00 71.12 85 SER A N 1
ATOM 656 C CA . SER A 1 85 ? 0.991 -3.468 -4.586 1.00 71.12 85 SER A CA 1
ATOM 657 C C . SER A 1 85 ? -0.353 -3.212 -5.270 1.00 71.12 85 SER A C 1
ATOM 659 O O . SER A 1 85 ? -0.381 -2.632 -6.348 1.00 71.12 85 SER A O 1
ATOM 661 N N . GLU A 1 86 ? -1.466 -3.616 -4.661 1.00 75.19 86 GLU A N 1
ATOM 662 C CA . GLU A 1 86 ? -2.813 -3.395 -5.191 1.00 75.19 86 GLU A CA 1
ATOM 663 C C . GLU A 1 86 ? -3.260 -1.942 -5.021 1.00 75.19 86 GLU A C 1
ATOM 665 O O . GLU A 1 86 ? -3.910 -1.408 -5.906 1.00 75.19 86 GLU A O 1
ATOM 670 N N . PHE A 1 87 ? -2.789 -1.245 -3.986 1.00 71.25 87 PHE A N 1
ATOM 671 C CA . PHE A 1 87 ? -2.960 0.210 -3.857 1.00 71.25 87 PHE A CA 1
ATOM 672 C C . PHE A 1 87 ? -2.213 0.993 -4.945 1.00 71.25 87 PHE A C 1
ATOM 674 O O . PHE A 1 87 ? -2.554 2.132 -5.242 1.00 71.25 87 PHE A O 1
ATOM 681 N N . ILE A 1 88 ? -1.171 0.387 -5.520 1.00 65.38 88 ILE A N 1
ATOM 682 C CA . ILE A 1 88 ? -0.383 0.961 -6.617 1.00 65.38 88 ILE A CA 1
ATOM 683 C C . ILE A 1 88 ? -1.001 0.584 -7.969 1.00 65.38 88 ILE A C 1
ATOM 685 O O . ILE A 1 88 ? -0.949 1.363 -8.918 1.00 65.38 88 ILE A O 1
ATOM 689 N N . SER A 1 89 ? -1.570 -0.620 -8.064 1.00 66.06 89 SER A N 1
ATOM 690 C CA . SER A 1 89 ? -2.154 -1.155 -9.294 1.00 66.06 89 SER A CA 1
ATOM 691 C C . SER A 1 89 ? -3.606 -0.724 -9.526 1.00 66.06 89 SER A C 1
ATOM 693 O O . SER A 1 89 ? -4.064 -0.786 -10.667 1.00 66.06 89 SER A O 1
ATOM 695 N N . SER A 1 90 ? -4.323 -0.316 -8.478 1.00 64.75 90 SER A N 1
ATOM 696 C CA . SER A 1 90 ? -5.761 -0.030 -8.499 1.00 64.75 90 SER A CA 1
ATOM 697 C C . SER A 1 90 ? -6.059 1.365 -7.950 1.00 64.75 90 SER A C 1
ATOM 699 O O . SER A 1 90 ? -5.317 1.907 -7.135 1.00 64.75 90 SER A O 1
ATOM 701 N N . THR A 1 91 ? -7.167 1.964 -8.390 1.00 69.69 91 THR A N 1
ATOM 702 C CA . THR A 1 91 ? -7.615 3.266 -7.880 1.00 69.69 91 THR A CA 1
ATOM 703 C C . THR A 1 91 ? -8.052 3.148 -6.420 1.00 69.69 91 THR A C 1
ATOM 705 O O . THR A 1 91 ? -8.891 2.310 -6.086 1.00 69.69 91 THR A O 1
ATOM 708 N N . VAL A 1 92 ? -7.496 4.013 -5.569 1.00 72.75 92 VAL A N 1
ATOM 709 C CA . VAL A 1 92 ? -7.821 4.112 -4.142 1.00 72.75 92 VAL A CA 1
ATOM 710 C C . VAL A 1 92 ? -8.585 5.408 -3.892 1.00 72.75 92 VAL A C 1
ATOM 712 O O . VAL A 1 92 ? -8.107 6.486 -4.244 1.00 72.75 92 VAL A O 1
ATOM 715 N N . THR A 1 93 ? -9.757 5.310 -3.269 1.00 75.44 93 THR A N 1
ATOM 716 C CA . THR A 1 93 ? -10.542 6.462 -2.800 1.00 75.44 93 THR A CA 1
ATOM 717 C C . THR A 1 93 ? -10.498 6.500 -1.279 1.00 75.44 93 THR A C 1
ATOM 719 O O . THR A 1 93 ? -10.844 5.513 -0.637 1.00 75.44 93 THR A O 1
ATOM 722 N N . ASN A 1 94 ? -10.062 7.617 -0.698 1.00 75.75 94 ASN A N 1
ATOM 723 C CA . ASN A 1 94 ? -10.070 7.843 0.747 1.00 75.75 94 ASN A CA 1
ATOM 724 C C . ASN A 1 94 ? -11.217 8.804 1.100 1.00 75.75 94 ASN A C 1
ATOM 726 O O . ASN A 1 94 ? -11.377 9.837 0.450 1.00 75.75 94 ASN A O 1
ATOM 730 N N . TRP A 1 95 ? -12.014 8.437 2.103 1.00 74.31 95 TRP A N 1
ATOM 731 C CA . TRP A 1 95 ? -13.223 9.146 2.534 1.00 74.31 95 TRP A CA 1
ATOM 732 C C . TRP A 1 95 ? -13.051 9.820 3.911 1.00 74.31 95 TRP A C 1
ATOM 734 O O . TRP A 1 95 ? -14.027 9.900 4.657 1.00 74.31 95 TRP A O 1
ATOM 744 N N . SER A 1 96 ? -11.819 10.224 4.264 1.00 60.03 96 SER A N 1
ATOM 745 C CA . SER A 1 96 ? -11.467 10.846 5.558 1.00 60.03 96 SER A CA 1
ATOM 746 C C . SER A 1 96 ? -12.363 12.013 5.970 1.00 60.03 96 SER A C 1
ATOM 748 O O . SER A 1 96 ? -12.853 12.766 5.099 1.00 60.03 96 SER A O 1
#

Sequence (96 aa):
MAINESSVRPIIYSRRPLTQEWGIGFGLQNLTSNFIAGLMLLFEQHIKVGDRITVGDTEGDVTEINIRSTTIRSLNNVAIVVPNSEFISSTVTNWS